Protein AF-A0A1C4BQL1-F1 (afdb_monomer)

Sequence (159 aa):
MATVWMSFTPASQAAIGTEISTAEGQSSFIGLFDTVAITSTGSVASPTSNALSFQSVNMGTFTNNGTFMSSGSNSNDSCMYIDNSSSVDLFSNNGYVADVQGETRFTSFGAMPVSDTADIGAGVALVQNDDLSLSARYDLSTAPHFDAQAISLRLRKTF

Nearest PDB structures (foldseek):
  5bsz-assembly1_A  TM=5.471E-01  e=1.579E-01  Streptoalloteichus sp. ATCC 53650
  7bn9-assembly1_A  TM=5.482E-01  e=3.364E+00  Bacillus subtilis subsp. subtilis str. 168
  8jyw-assembly1_A  TM=5.303E-01  e=4.697E+00  Trichoplax adhaerens

pLDDT: mean 81.83, std 13.53, range [43.84, 95.06]

Structure (mmCIF, N/CA/C/O backbone):
data_AF-A0A1C4BQL1-F1
#
_entry.id   AF-A0A1C4BQL1-F1
#
loop_
_atom_site.group_PDB
_atom_site.id
_atom_site.type_symbol
_atom_site.label_atom_id
_atom_site.label_alt_id
_atom_site.label_comp_id
_atom_site.label_asym_id
_atom_site.label_entity_id
_atom_site.label_seq_id
_atom_site.pdbx_PDB_ins_code
_atom_site.Cartn_x
_atom_site.Cartn_y
_atom_site.Cartn_z
_atom_site.occupancy
_atom_site.B_iso_or_equiv
_atom_site.auth_seq_id
_atom_site.auth_comp_id
_atom_site.auth_asym_id
_atom_site.auth_atom_id
_atom_site.pdbx_PDB_model_num
ATOM 1 N N . MET A 1 1 ? 17.397 4.611 -22.711 1.00 46.41 1 MET A N 1
ATOM 2 C CA . MET A 1 1 ? 18.048 4.463 -21.390 1.00 46.41 1 MET A CA 1
ATOM 3 C C . MET A 1 1 ? 18.086 2.978 -21.076 1.00 46.41 1 MET A C 1
ATOM 5 O O . MET A 1 1 ? 17.112 2.312 -21.393 1.00 46.41 1 MET A O 1
ATOM 9 N N . ALA A 1 2 ? 19.201 2.440 -20.578 1.00 48.62 2 ALA A N 1
ATOM 10 C CA . ALA A 1 2 ? 19.265 1.027 -20.209 1.00 48.62 2 ALA A CA 1
ATOM 11 C C . ALA A 1 2 ? 18.402 0.804 -18.960 1.00 48.62 2 ALA A C 1
ATOM 13 O O . ALA A 1 2 ? 18.626 1.459 -17.944 1.00 48.62 2 ALA A O 1
ATOM 14 N N . THR A 1 3 ? 17.397 -0.062 -19.052 1.00 55.69 3 THR A N 1
ATOM 15 C CA . THR A 1 3 ? 16.527 -0.389 -17.921 1.00 55.69 3 THR A CA 1
ATOM 16 C C . THR A 1 3 ? 17.309 -1.255 -16.940 1.00 55.69 3 THR A C 1
ATOM 18 O O . THR A 1 3 ? 17.640 -2.400 -17.248 1.00 55.69 3 THR A O 1
ATOM 21 N N . VAL A 1 4 ? 17.655 -0.702 -15.777 1.00 69.31 4 VAL A N 1
ATOM 22 C CA . VAL A 1 4 ? 18.238 -1.476 -14.675 1.00 69.31 4 VAL A CA 1
ATOM 23 C C . VAL A 1 4 ? 17.092 -2.184 -13.961 1.00 69.31 4 VAL A C 1
ATOM 25 O O . VAL A 1 4 ? 16.131 -1.543 -13.538 1.00 69.31 4 VAL A O 1
ATOM 28 N N . TRP A 1 5 ? 17.178 -3.510 -13.882 1.00 70.94 5 TRP A N 1
ATOM 29 C CA . TRP A 1 5 ? 16.242 -4.338 -13.131 1.00 70.94 5 TRP A CA 1
ATOM 30 C C . TRP A 1 5 ? 16.785 -4.565 -11.728 1.00 70.94 5 TRP A C 1
ATOM 32 O O . TRP A 1 5 ? 17.898 -5.068 -11.567 1.00 70.94 5 TRP A O 1
ATOM 42 N N . MET A 1 6 ? 15.985 -4.232 -10.725 1.00 81.62 6 MET A N 1
ATOM 43 C CA . MET A 1 6 ? 16.273 -4.528 -9.331 1.00 81.62 6 MET A CA 1
ATOM 44 C C . MET A 1 6 ? 15.355 -5.634 -8.830 1.00 81.62 6 MET A C 1
ATOM 46 O O . MET A 1 6 ? 14.137 -5.577 -8.993 1.00 81.62 6 MET A O 1
ATOM 50 N N . SER A 1 7 ? 15.949 -6.643 -8.20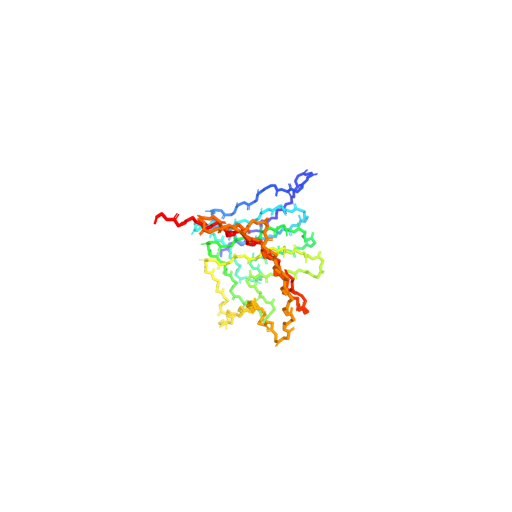1 1.00 84.38 7 SER A N 1
ATOM 51 C CA . SER A 1 7 ? 15.215 -7.702 -7.515 1.00 84.38 7 SER A CA 1
ATOM 52 C C . SER A 1 7 ? 15.509 -7.617 -6.028 1.00 84.38 7 SER A C 1
ATOM 54 O O . SER A 1 7 ? 16.668 -7.679 -5.618 1.00 84.38 7 SER A O 1
ATOM 56 N N . PHE A 1 8 ? 14.457 -7.516 -5.226 1.00 84.56 8 PHE A N 1
ATOM 57 C CA . PHE A 1 8 ? 14.530 -7.517 -3.775 1.00 84.56 8 PHE A CA 1
ATOM 58 C C . PHE A 1 8 ? 14.091 -8.888 -3.260 1.00 84.56 8 PHE A C 1
ATOM 60 O O . PHE A 1 8 ? 12.959 -9.319 -3.486 1.00 84.56 8 PHE A O 1
ATOM 67 N N . THR A 1 9 ? 15.000 -9.571 -2.564 1.00 82.31 9 THR A N 1
ATOM 68 C CA . THR A 1 9 ? 14.743 -10.844 -1.879 1.00 82.31 9 THR A CA 1
ATOM 69 C C . THR A 1 9 ? 15.173 -10.729 -0.417 1.00 82.31 9 THR A C 1
ATOM 71 O O . THR A 1 9 ? 16.299 -10.287 -0.162 1.00 82.31 9 THR A O 1
ATOM 74 N N . PRO A 1 10 ? 14.339 -11.133 0.553 1.00 74.38 10 PRO A N 1
ATOM 75 C CA . PRO A 1 10 ? 14.699 -11.091 1.963 1.00 74.38 10 PRO A CA 1
ATOM 76 C C . PRO A 1 10 ? 15.827 -12.084 2.276 1.00 74.38 10 PRO A C 1
ATOM 78 O O . PRO A 1 10 ? 15.837 -13.213 1.790 1.00 74.38 10 PRO A O 1
ATOM 81 N N . ALA A 1 11 ? 16.783 -11.673 3.111 1.00 62.00 11 ALA A N 1
ATOM 82 C CA . ALA A 1 11 ? 18.015 -12.432 3.339 1.00 62.00 11 ALA A CA 1
ATOM 83 C C . ALA A 1 11 ? 17.859 -13.675 4.244 1.00 62.00 11 ALA A C 1
ATOM 85 O O . ALA A 1 11 ? 18.772 -14.494 4.273 1.00 62.00 11 ALA A O 1
ATOM 86 N N . SER A 1 12 ? 16.759 -13.823 5.000 1.00 53.50 12 SER A N 1
ATOM 87 C CA . SER A 1 12 ? 16.439 -15.048 5.785 1.00 53.50 12 SER A CA 1
ATOM 88 C C . SER A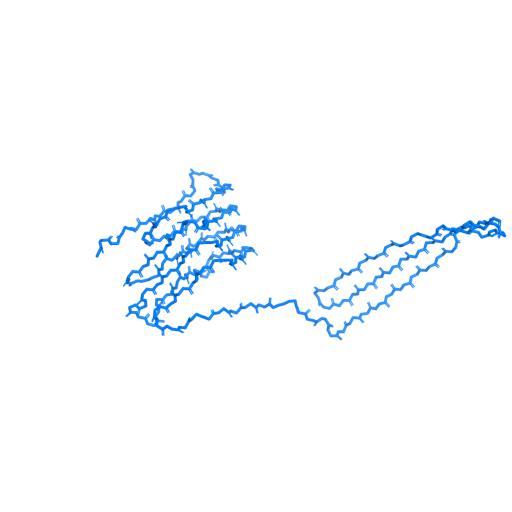 1 12 ? 15.149 -14.980 6.629 1.00 53.50 12 SER A C 1
ATOM 90 O O . SER A 1 12 ? 14.773 -15.978 7.240 1.00 53.50 12 SER A O 1
ATOM 92 N N . GLN A 1 13 ? 14.455 -13.839 6.685 1.00 56.09 13 GLN A N 1
ATOM 93 C CA . GLN A 1 13 ? 13.219 -13.628 7.455 1.00 56.09 13 GLN A CA 1
ATOM 94 C C . GLN A 1 13 ? 12.445 -12.441 6.854 1.00 56.09 13 GLN A C 1
ATOM 96 O O . GLN A 1 13 ? 13.002 -11.774 5.980 1.00 56.09 13 GLN A O 1
ATOM 101 N N . ALA A 1 14 ? 11.201 -12.177 7.286 1.00 57.47 14 ALA A N 1
ATOM 102 C CA . ALA A 1 14 ? 10.446 -11.003 6.834 1.00 57.47 14 ALA A CA 1
ATOM 103 C C . ALA A 1 14 ? 11.332 -9.751 6.920 1.00 57.47 14 ALA A C 1
ATOM 105 O O . ALA A 1 14 ? 11.872 -9.435 7.983 1.00 57.47 14 ALA A O 1
ATOM 106 N N . ALA A 1 15 ? 11.569 -9.084 5.789 1.00 68.12 15 ALA A N 1
ATOM 107 C CA . ALA A 1 15 ? 12.350 -7.858 5.809 1.00 68.12 15 ALA A CA 1
ATOM 108 C C . ALA A 1 15 ? 11.517 -6.782 6.519 1.00 68.12 15 ALA A C 1
ATOM 110 O O . ALA A 1 15 ? 10.453 -6.406 6.027 1.00 68.12 15 ALA A O 1
ATOM 111 N N . ILE A 1 16 ? 12.011 -6.298 7.665 1.00 67.19 16 ILE A N 1
ATOM 112 C CA . ILE A 1 16 ? 11.313 -5.326 8.534 1.00 67.19 16 ILE A CA 1
ATOM 113 C C . ILE A 1 16 ? 11.110 -3.965 7.827 1.00 67.19 16 ILE A C 1
ATOM 115 O O . ILE A 1 16 ? 10.323 -3.131 8.261 1.00 67.19 16 ILE A O 1
ATOM 119 N N . GLY A 1 17 ? 11.764 -3.746 6.686 1.00 74.25 17 GLY A N 1
ATOM 120 C CA . GLY A 1 17 ? 11.514 -2.595 5.830 1.00 74.25 17 GLY A CA 1
ATOM 121 C C . GLY A 1 17 ? 12.371 -2.636 4.573 1.00 74.25 17 GLY A C 1
ATOM 122 O O . GLY A 1 17 ? 13.571 -2.894 4.650 1.00 74.25 17 GLY A O 1
ATOM 123 N N . THR A 1 18 ? 11.763 -2.388 3.415 1.00 87.94 18 THR A N 1
ATOM 124 C CA . THR A 1 18 ? 12.476 -2.091 2.164 1.00 87.94 18 THR A CA 1
ATOM 125 C C . THR A 1 18 ? 12.061 -0.717 1.676 1.00 87.94 18 THR A C 1
ATOM 127 O O . THR A 1 18 ? 10.875 -0.471 1.468 1.00 87.94 18 THR A O 1
ATOM 130 N N . GLU A 1 19 ? 13.028 0.172 1.481 1.00 89.88 19 GLU A N 1
ATOM 131 C CA . GLU A 1 19 ? 12.766 1.536 1.033 1.00 89.88 19 GLU A CA 1
ATOM 132 C C . GLU A 1 19 ? 13.391 1.791 -0.334 1.00 89.88 19 GLU A C 1
ATOM 134 O O . GLU A 1 19 ? 14.581 1.556 -0.541 1.00 89.88 19 GLU A O 1
ATOM 139 N N . ILE A 1 20 ? 12.589 2.327 -1.251 1.00 91.44 20 ILE A N 1
ATOM 140 C CA . ILE A 1 20 ? 13.061 2.939 -2.489 1.00 91.44 20 ILE A CA 1
ATOM 141 C C . ILE A 1 20 ? 13.003 4.450 -2.284 1.00 91.44 20 ILE A C 1
ATOM 143 O O . ILE A 1 20 ? 11.923 5.040 -2.237 1.00 91.44 20 ILE A O 1
ATOM 147 N N . SER A 1 21 ? 14.169 5.075 -2.129 1.00 92.50 21 SER A N 1
ATOM 148 C CA . SER A 1 21 ? 14.303 6.524 -1.908 1.00 92.50 21 SER A CA 1
ATOM 149 C C . SER A 1 21 ? 14.979 7.271 -3.059 1.00 92.50 21 SER A C 1
ATOM 151 O O . SER A 1 21 ? 15.074 8.501 -3.033 1.00 92.50 21 SER A O 1
ATOM 153 N N . THR A 1 22 ? 15.393 6.526 -4.082 1.00 88.75 22 THR A N 1
ATOM 154 C CA . THR A 1 22 ? 16.042 6.974 -5.315 1.00 88.75 22 THR A CA 1
ATOM 155 C C . THR A 1 22 ? 15.209 6.600 -6.537 1.00 88.75 22 THR A C 1
ATOM 157 O O . THR A 1 22 ? 14.184 5.928 -6.429 1.00 88.75 22 THR A O 1
ATOM 160 N N . ALA A 1 23 ? 15.629 7.078 -7.708 1.00 88.31 23 ALA A N 1
ATOM 161 C CA . ALA A 1 23 ? 15.035 6.660 -8.966 1.00 88.31 23 ALA A CA 1
ATOM 162 C C . ALA A 1 23 ? 15.560 5.277 -9.354 1.00 88.31 23 ALA A C 1
ATOM 164 O O . ALA A 1 23 ? 16.747 5.123 -9.636 1.00 88.31 23 ALA A O 1
ATOM 165 N N . GLU A 1 24 ? 14.656 4.313 -9.417 1.00 87.00 24 GLU A N 1
ATOM 166 C CA . GLU A 1 24 ? 14.906 2.962 -9.885 1.00 87.00 24 GLU A CA 1
ATOM 167 C C . GLU A 1 24 ? 14.229 2.721 -11.231 1.00 87.00 24 GLU A C 1
ATOM 169 O O . GLU A 1 24 ? 13.237 3.359 -11.601 1.00 87.00 24 GLU A O 1
ATOM 174 N N . GLY A 1 25 ? 14.793 1.776 -11.981 1.00 85.81 25 GLY A N 1
ATOM 175 C CA . GLY A 1 25 ? 14.153 1.234 -13.171 1.00 85.81 25 GLY A CA 1
ATOM 176 C C . GLY A 1 25 ? 12.996 0.317 -12.783 1.00 85.81 25 GLY A C 1
ATOM 177 O O . GLY A 1 25 ? 12.065 0.708 -12.087 1.00 85.81 25 GLY A O 1
ATOM 178 N N . GLN A 1 26 ? 13.058 -0.935 -13.214 1.00 88.19 26 GLN A N 1
ATOM 179 C CA . GLN A 1 26 ? 12.048 -1.928 -12.853 1.00 88.19 26 GLN A CA 1
ATOM 180 C C . GL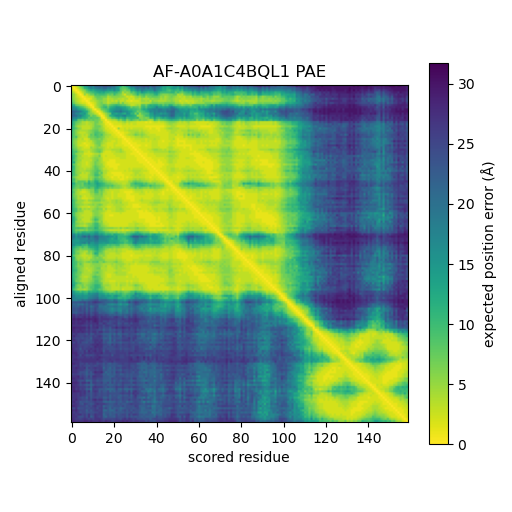N A 1 26 ? 12.391 -2.569 -11.519 1.00 88.19 26 GLN A C 1
ATOM 182 O O . GLN A 1 26 ? 13.552 -2.900 -11.283 1.00 88.19 26 GLN A O 1
ATOM 187 N N . SER A 1 27 ? 11.391 -2.777 -10.668 1.00 90.50 27 SER A N 1
ATOM 188 C CA . SER A 1 27 ? 11.575 -3.383 -9.349 1.00 90.50 27 SER A CA 1
ATOM 189 C C . SER A 1 27 ? 10.659 -4.589 -9.152 1.00 90.50 27 SER A C 1
ATOM 191 O O . SER A 1 27 ? 9.457 -4.535 -9.420 1.00 90.50 27 SER A O 1
ATOM 193 N N . SER A 1 28 ? 11.234 -5.692 -8.676 1.00 90.56 28 SER A N 1
ATOM 194 C CA . SER A 1 28 ? 10.519 -6.928 -8.349 1.00 90.56 28 SER A CA 1
ATOM 195 C C . SER A 1 28 ? 10.758 -7.314 -6.899 1.00 90.56 28 SER A C 1
ATOM 197 O O . SER A 1 28 ? 11.900 -7.351 -6.443 1.00 90.56 28 SER A O 1
ATOM 199 N N . PHE A 1 29 ? 9.685 -7.658 -6.199 1.00 90.94 29 PHE A N 1
ATOM 200 C CA . PHE A 1 29 ? 9.708 -8.157 -4.830 1.00 90.94 29 PHE A CA 1
ATOM 201 C C . PHE A 1 29 ? 9.281 -9.619 -4.827 1.00 90.94 29 PHE A C 1
ATOM 203 O O . PHE A 1 29 ? 8.322 -9.984 -5.511 1.00 90.94 29 PHE A O 1
ATOM 210 N N . ILE A 1 30 ? 10.008 -10.446 -4.074 1.00 90.62 30 ILE A N 1
ATOM 211 C CA . ILE A 1 30 ? 9.739 -11.880 -3.921 1.00 90.62 30 ILE A CA 1
ATOM 212 C C . ILE A 1 30 ? 9.960 -12.265 -2.457 1.00 90.62 30 ILE A C 1
ATOM 214 O O . ILE A 1 30 ? 10.997 -11.925 -1.885 1.00 90.62 30 ILE A O 1
ATOM 218 N N . GLY A 1 31 ? 9.020 -12.999 -1.858 1.00 89.62 31 GLY A N 1
ATOM 219 C CA . GLY A 1 31 ? 9.130 -13.497 -0.484 1.00 89.62 31 GLY A CA 1
ATOM 220 C C . GLY A 1 31 ? 8.384 -12.660 0.561 1.00 89.62 31 GLY A C 1
ATOM 221 O O . GLY A 1 31 ? 7.352 -12.060 0.282 1.00 89.62 31 GLY A O 1
ATOM 222 N N . LEU A 1 32 ? 8.871 -12.676 1.802 1.00 90.75 32 LEU A N 1
ATOM 223 C CA . LEU A 1 32 ? 8.183 -12.089 2.957 1.00 90.75 32 LEU A CA 1
ATOM 224 C C . LEU A 1 32 ? 8.721 -10.688 3.286 1.00 90.75 32 LEU A C 1
ATOM 226 O O . LEU A 1 32 ? 9.926 -10.524 3.498 1.00 90.75 32 LEU A O 1
ATOM 230 N N . PHE A 1 33 ? 7.831 -9.703 3.395 1.00 89.50 33 PHE A N 1
ATOM 231 C CA . PHE A 1 33 ? 8.163 -8.324 3.769 1.00 89.50 33 PHE A CA 1
ATOM 232 C C . PHE A 1 33 ? 7.183 -7.815 4.829 1.00 89.50 33 PHE A C 1
ATOM 234 O O . PHE A 1 33 ? 5.980 -7.967 4.671 1.00 89.50 33 PHE A O 1
ATOM 241 N N . ASP A 1 34 ? 7.653 -7.149 5.880 1.00 90.50 34 ASP A N 1
ATOM 242 C CA . ASP A 1 34 ? 6.724 -6.445 6.777 1.00 90.50 34 ASP A CA 1
ATOM 243 C C . ASP A 1 34 ? 6.257 -5.150 6.124 1.00 90.50 34 ASP A C 1
ATOM 245 O O . ASP A 1 34 ? 5.067 -4.840 6.100 1.00 90.50 34 ASP A O 1
ATOM 249 N N . THR A 1 35 ? 7.202 -4.376 5.586 1.00 89.31 35 THR A N 1
ATOM 250 C CA . THR A 1 35 ? 6.913 -3.093 4.946 1.00 89.31 35 THR A CA 1
ATOM 251 C C . THR A 1 35 ? 7.774 -2.881 3.709 1.00 89.31 35 THR A C 1
ATOM 253 O O . THR A 1 35 ? 8.984 -3.119 3.721 1.00 89.31 35 THR A O 1
ATOM 256 N N . VAL A 1 36 ? 7.157 -2.368 2.650 1.00 91.56 36 VAL A N 1
ATOM 257 C CA . VAL A 1 36 ? 7.842 -1.794 1.492 1.00 91.56 36 VAL A CA 1
ATOM 258 C C . VAL A 1 36 ? 7.331 -0.375 1.284 1.00 91.56 36 VAL A C 1
ATOM 260 O O . VAL A 1 36 ? 6.123 -0.139 1.237 1.00 91.56 36 VAL A O 1
ATOM 263 N N . ALA A 1 37 ? 8.249 0.577 1.156 1.00 92.56 37 ALA A N 1
ATOM 264 C CA . ALA A 1 37 ? 7.917 1.978 0.972 1.00 92.56 37 ALA A CA 1
ATOM 265 C C . ALA A 1 37 ? 8.677 2.589 -0.206 1.00 92.56 37 ALA A C 1
ATOM 267 O O . ALA A 1 37 ? 9.896 2.476 -0.308 1.00 92.56 37 ALA A O 1
ATOM 268 N N . ILE A 1 38 ? 7.960 3.304 -1.067 1.00 92.75 38 ILE A N 1
ATOM 269 C CA . ILE A 1 38 ? 8.558 4.268 -1.992 1.00 92.75 38 ILE A CA 1
ATOM 270 C C . ILE A 1 38 ? 8.438 5.633 -1.325 1.00 92.75 38 ILE A C 1
ATOM 272 O O . ILE A 1 38 ? 7.330 6.095 -1.042 1.00 92.75 38 ILE A O 1
ATOM 276 N N . THR A 1 39 ? 9.565 6.271 -1.025 1.00 94.50 39 THR A N 1
ATOM 277 C CA . THR A 1 39 ? 9.565 7.576 -0.352 1.00 94.50 39 THR A CA 1
ATOM 278 C C . THR A 1 39 ? 9.175 8.688 -1.325 1.00 94.50 39 THR A C 1
ATOM 280 O O . THR A 1 39 ? 9.132 8.480 -2.532 1.00 94.50 39 THR A O 1
ATOM 283 N N . SER A 1 40 ? 8.936 9.904 -0.829 1.00 94.12 40 SER A N 1
ATOM 284 C CA . SER A 1 40 ? 8.590 11.057 -1.677 1.00 94.12 40 SER A CA 1
ATOM 285 C C . SER A 1 40 ? 9.655 11.441 -2.710 1.00 94.12 40 SER A C 1
ATOM 287 O O . SER A 1 40 ? 9.339 12.129 -3.679 1.00 94.12 40 SER A O 1
ATOM 289 N N . THR A 1 41 ? 10.902 11.006 -2.522 1.00 93.12 41 THR A N 1
ATOM 290 C CA . THR A 1 41 ? 12.001 11.187 -3.482 1.00 93.12 41 THR A CA 1
ATOM 291 C C . THR A 1 41 ? 12.255 9.949 -4.337 1.00 93.12 41 THR A C 1
ATOM 293 O O . THR A 1 41 ? 12.970 10.039 -5.334 1.00 93.12 41 THR A O 1
ATOM 296 N N . GLY A 1 42 ? 11.688 8.804 -3.952 1.00 92.88 42 GLY A N 1
ATOM 297 C CA . GLY A 1 42 ? 11.802 7.553 -4.680 1.00 92.88 42 GLY A CA 1
ATOM 298 C C . GLY A 1 42 ? 10.941 7.544 -5.935 1.00 92.88 42 GLY A C 1
ATOM 299 O O . GLY A 1 42 ? 9.828 8.086 -5.965 1.00 92.88 42 GLY A O 1
ATOM 300 N N . SER A 1 43 ? 11.440 6.897 -6.982 1.00 90.31 43 SER A N 1
ATOM 301 C CA . SER A 1 43 ? 10.624 6.597 -8.150 1.00 90.31 43 SER A CA 1
ATOM 302 C C . SER A 1 43 ? 10.936 5.232 -8.734 1.00 90.31 43 SER A C 1
ATOM 304 O O . SER A 1 43 ? 12.051 4.744 -8.615 1.00 90.31 43 SER A O 1
ATOM 306 N N . VAL A 1 44 ? 9.939 4.603 -9.350 1.00 90.75 44 VAL A N 1
ATOM 307 C CA . VAL A 1 44 ? 10.101 3.323 -10.046 1.00 90.75 44 VAL A CA 1
ATOM 308 C C . VAL A 1 44 ? 9.458 3.447 -11.413 1.00 90.75 44 VAL A C 1
ATOM 310 O O . VAL A 1 44 ? 8.265 3.741 -11.520 1.00 90.75 44 VAL A O 1
ATOM 313 N N . ALA A 1 45 ? 10.244 3.262 -12.468 1.00 87.81 45 ALA A N 1
ATOM 314 C CA . ALA A 1 45 ? 9.765 3.474 -13.823 1.00 87.81 45 ALA A CA 1
ATOM 315 C C . ALA A 1 45 ? 10.201 2.372 -14.787 1.00 87.81 45 ALA A C 1
ATOM 317 O O . ALA A 1 45 ? 11.373 2.002 -14.860 1.00 87.81 45 ALA A O 1
ATOM 318 N N . SER A 1 46 ? 9.255 1.903 -15.601 1.00 83.50 46 SER A N 1
ATOM 319 C CA . SER A 1 46 ? 9.541 0.987 -16.703 1.00 83.50 46 SER A CA 1
ATOM 320 C C . SER A 1 46 ? 9.177 1.593 -18.053 1.00 83.50 46 SER A C 1
ATOM 322 O O . SER A 1 46 ? 8.030 2.007 -18.235 1.00 83.50 46 SER A O 1
ATOM 324 N N . PRO A 1 47 ? 10.102 1.590 -19.030 1.00 72.19 47 PRO A N 1
ATOM 325 C CA . PRO A 1 47 ? 9.809 2.007 -20.393 1.00 72.19 47 PRO A CA 1
ATOM 326 C C . PRO A 1 47 ? 9.197 0.892 -21.269 1.00 72.19 47 PRO A C 1
ATOM 328 O O . PRO A 1 47 ? 8.866 1.141 -22.425 1.00 72.19 47 PRO A O 1
ATOM 331 N N . THR A 1 48 ? 9.125 -0.358 -20.796 1.00 77.50 48 THR A N 1
ATOM 332 C CA . THR A 1 48 ? 8.773 -1.502 -21.668 1.00 77.50 48 THR A CA 1
ATOM 333 C C . THR A 1 48 ? 7.946 -2.603 -21.010 1.00 77.50 48 THR A C 1
ATOM 335 O O . THR A 1 48 ? 7.669 -3.598 -21.669 1.00 77.50 48 THR A O 1
ATOM 338 N N . SER A 1 49 ? 7.631 -2.500 -19.718 1.00 79.38 49 SER A N 1
ATOM 339 C CA . SER A 1 49 ? 6.840 -3.505 -18.997 1.00 79.38 49 SER A CA 1
ATOM 340 C C . SER A 1 49 ? 6.311 -2.927 -17.674 1.00 79.38 49 SER A C 1
ATOM 342 O O . SER A 1 49 ? 6.184 -1.711 -17.529 1.00 79.38 49 SER A O 1
ATOM 344 N N . ASN A 1 50 ? 6.030 -3.779 -16.689 1.00 83.88 50 ASN A N 1
ATOM 345 C CA . ASN A 1 50 ? 5.597 -3.365 -15.364 1.00 83.88 50 ASN A CA 1
ATOM 346 C C . ASN A 1 50 ? 6.721 -2.617 -14.638 1.00 83.88 50 ASN A C 1
ATOM 348 O O . ASN A 1 50 ? 7.878 -3.052 -14.668 1.00 83.88 50 ASN A O 1
ATOM 352 N N . ALA A 1 51 ? 6.394 -1.499 -13.987 1.00 87.81 51 ALA A N 1
ATOM 353 C CA . ALA A 1 51 ? 7.361 -0.761 -13.170 1.00 87.81 51 ALA A CA 1
ATOM 354 C C . ALA A 1 51 ? 7.648 -1.503 -11.862 1.00 87.81 51 ALA A C 1
ATOM 356 O O . ALA A 1 51 ? 8.807 -1.723 -11.511 1.00 87.81 51 ALA A O 1
ATOM 357 N N . LEU A 1 52 ? 6.587 -1.960 -11.198 1.00 89.62 52 LEU A N 1
ATOM 358 C CA . LEU A 1 52 ? 6.639 -2.740 -9.967 1.00 89.62 52 LEU A CA 1
ATOM 359 C C . LEU A 1 52 ? 6.002 -4.111 -10.170 1.00 89.62 52 LEU A C 1
ATOM 361 O O . LEU A 1 52 ? 4.938 -4.221 -10.780 1.00 89.62 52 LEU A O 1
ATOM 365 N N . SER A 1 53 ? 6.617 -5.153 -9.616 1.00 89.06 53 SER A N 1
ATOM 366 C CA . SER A 1 53 ? 6.028 -6.492 -9.583 1.00 89.06 53 SER A CA 1
ATOM 367 C C . SER A 1 53 ? 6.180 -7.162 -8.219 1.00 89.06 53 SER A C 1
ATOM 369 O O . SER A 1 53 ? 7.243 -7.113 -7.603 1.00 89.06 53 SER A O 1
ATOM 371 N N . PHE A 1 54 ? 5.105 -7.801 -7.766 1.00 89.62 54 PHE A N 1
ATOM 372 C CA . PHE A 1 54 ? 5.049 -8.626 -6.565 1.00 89.62 54 PHE A CA 1
ATOM 373 C C . PHE A 1 54 ? 4.765 -10.054 -7.005 1.00 89.62 54 PHE A C 1
ATOM 375 O O . PHE A 1 54 ? 3.708 -10.333 -7.580 1.00 89.62 54 PHE A O 1
ATOM 382 N N . GLN A 1 55 ? 5.754 -10.923 -6.813 1.00 90.38 55 GLN A N 1
ATOM 383 C CA . GLN A 1 55 ? 5.712 -12.303 -7.274 1.00 90.38 55 GLN A CA 1
ATOM 384 C C . GLN A 1 55 ? 5.957 -13.240 -6.097 1.00 90.38 55 GLN A C 1
ATOM 386 O O . GLN A 1 55 ? 7.036 -13.225 -5.505 1.00 90.38 55 GLN A O 1
ATOM 391 N N . SER A 1 56 ? 4.946 -14.027 -5.731 1.00 91.25 56 SER A N 1
ATOM 392 C CA . SER A 1 56 ? 4.947 -14.842 -4.508 1.00 91.25 56 SER A CA 1
ATOM 393 C C . SER A 1 56 ? 5.350 -14.048 -3.257 1.00 91.25 56 SER A C 1
ATOM 395 O O . SER A 1 56 ? 6.229 -14.454 -2.489 1.00 91.25 56 SER A O 1
ATOM 397 N N . VAL A 1 57 ? 4.739 -12.876 -3.078 1.00 89.81 57 VAL A N 1
ATOM 398 C CA . VAL A 1 57 ? 5.004 -11.974 -1.952 1.00 89.81 57 VAL A CA 1
ATOM 399 C C . VAL A 1 57 ? 3.941 -12.121 -0.877 1.00 89.81 57 VAL A C 1
ATOM 401 O O . VAL A 1 57 ? 2.764 -12.056 -1.183 1.00 89.81 57 VAL A O 1
ATOM 404 N N . ASN A 1 58 ? 4.329 -12.213 0.390 1.00 91.12 58 ASN A N 1
ATOM 405 C CA . ASN A 1 58 ? 3.409 -11.923 1.492 1.00 91.12 58 ASN A CA 1
ATOM 406 C C . ASN A 1 58 ? 3.928 -10.684 2.221 1.00 91.12 58 ASN A C 1
ATOM 408 O O . ASN A 1 58 ? 5.032 -10.706 2.777 1.00 91.12 58 ASN A O 1
ATOM 412 N N . MET A 1 59 ? 3.163 -9.599 2.127 1.00 89.06 59 MET A N 1
ATOM 413 C CA . MET A 1 59 ? 3.539 -8.288 2.623 1.00 89.06 59 MET A CA 1
ATOM 414 C C . MET A 1 59 ? 2.522 -7.737 3.611 1.00 89.06 59 MET A C 1
ATOM 416 O O . MET A 1 59 ? 1.333 -7.694 3.309 1.00 89.06 59 MET A O 1
ATOM 420 N N . GLY A 1 60 ? 3.005 -7.202 4.731 1.00 89.81 60 GLY A N 1
ATOM 421 C CA . GLY A 1 60 ? 2.165 -6.418 5.632 1.00 89.81 60 GLY A CA 1
ATOM 422 C C . GLY A 1 60 ? 1.709 -5.117 4.966 1.00 89.81 60 GLY A C 1
ATOM 423 O O . GLY A 1 60 ? 0.553 -4.961 4.588 1.00 89.81 60 GLY A O 1
ATOM 424 N N . THR A 1 61 ? 2.618 -4.158 4.793 1.00 90.81 61 THR A N 1
ATOM 425 C CA . THR A 1 61 ? 2.274 -2.826 4.268 1.00 90.81 61 THR A CA 1
ATOM 426 C C . THR A 1 61 ? 3.086 -2.448 3.035 1.00 90.81 61 THR A C 1
ATOM 428 O O . THR A 1 61 ? 4.315 -2.431 3.071 1.00 90.81 61 TH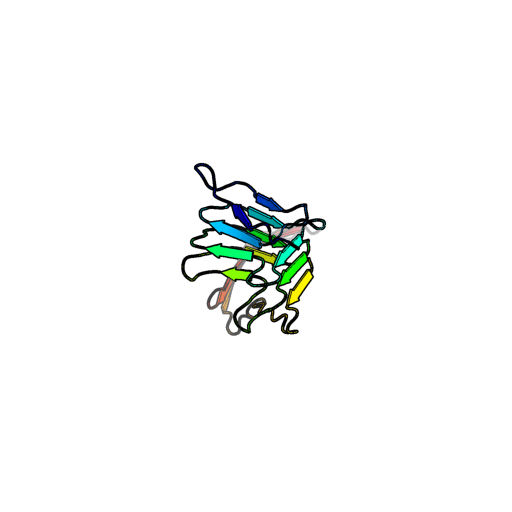R A O 1
ATOM 431 N N . PHE A 1 62 ? 2.400 -2.030 1.973 1.00 91.69 62 PHE A N 1
ATOM 432 C CA . PHE A 1 62 ? 2.993 -1.294 0.862 1.00 91.69 62 PHE A CA 1
ATOM 433 C C . PHE A 1 62 ? 2.556 0.171 0.910 1.00 91.69 62 PHE A C 1
ATOM 435 O O . PHE A 1 62 ? 1.361 0.469 0.866 1.00 91.69 62 PHE A O 1
ATOM 442 N N . THR A 1 63 ? 3.512 1.098 0.965 1.00 92.62 63 THR A N 1
ATOM 443 C CA . THR A 1 63 ? 3.237 2.541 0.908 1.00 92.62 63 THR A CA 1
ATOM 444 C C . THR A 1 63 ? 3.942 3.185 -0.274 1.00 92.62 63 THR A C 1
ATOM 446 O O . THR A 1 63 ? 5.157 3.071 -0.415 1.00 92.62 63 THR A O 1
ATOM 449 N N . ASN A 1 64 ? 3.211 3.949 -1.080 1.00 92.00 64 ASN A N 1
ATOM 450 C CA . ASN A 1 64 ? 3.818 4.874 -2.025 1.00 92.00 64 ASN A CA 1
ATOM 451 C C . ASN A 1 64 ? 3.608 6.328 -1.606 1.00 92.00 64 ASN A C 1
ATOM 453 O O . ASN A 1 64 ? 2.484 6.818 -1.617 1.00 92.00 64 ASN A O 1
ATOM 457 N N . ASN A 1 65 ? 4.710 7.035 -1.378 1.00 93.69 65 ASN A N 1
ATOM 458 C CA . ASN A 1 65 ? 4.762 8.491 -1.265 1.00 93.69 65 ASN A CA 1
ATOM 459 C C . ASN A 1 65 ? 5.456 9.146 -2.475 1.00 93.69 65 ASN A C 1
ATOM 461 O O . ASN A 1 65 ? 5.428 10.369 -2.592 1.00 93.69 65 ASN A O 1
ATOM 465 N N . GLY A 1 66 ? 6.092 8.351 -3.342 1.00 91.38 66 GLY A N 1
ATOM 466 C CA . GLY A 1 66 ? 6.887 8.794 -4.487 1.00 91.38 66 GLY A CA 1
ATOM 467 C C . GLY A 1 66 ? 6.164 8.650 -5.818 1.00 91.38 66 GLY A C 1
ATOM 468 O O . GLY A 1 66 ? 4.956 8.865 -5.911 1.00 91.38 66 GLY A O 1
ATOM 469 N N . THR A 1 67 ? 6.908 8.310 -6.871 1.00 89.00 67 THR A N 1
ATOM 470 C CA . THR A 1 67 ? 6.371 8.199 -8.238 1.00 89.00 67 THR A CA 1
ATOM 471 C C . THR A 1 67 ? 6.532 6.795 -8.802 1.00 89.00 67 THR A C 1
ATOM 473 O O . THR A 1 67 ? 7.635 6.262 -8.810 1.00 89.00 67 THR A O 1
ATOM 476 N N . PHE A 1 68 ? 5.478 6.221 -9.372 1.00 87.06 68 PHE A N 1
ATOM 477 C CA . PHE A 1 68 ? 5.587 4.989 -10.148 1.00 87.06 68 PHE A CA 1
ATOM 478 C C . PHE A 1 68 ? 4.939 5.128 -11.524 1.00 87.06 68 PHE A C 1
ATOM 480 O O . PHE A 1 68 ? 3.835 5.655 -11.659 1.00 87.06 68 PHE A O 1
ATOM 487 N N . MET A 1 69 ? 5.671 4.724 -12.564 1.00 85.19 69 MET A N 1
ATOM 488 C CA . MET A 1 69 ? 5.280 4.963 -13.956 1.00 85.19 69 MET A CA 1
ATOM 489 C C . MET A 1 69 ? 5.595 3.772 -14.857 1.00 85.19 69 MET A C 1
ATOM 491 O O . MET A 1 69 ? 6.748 3.355 -14.961 1.00 85.19 69 MET A O 1
ATOM 495 N N . SER A 1 70 ? 4.600 3.268 -15.580 1.00 82.50 70 SER A N 1
ATOM 496 C CA . SER A 1 70 ? 4.825 2.392 -16.735 1.00 82.50 70 SER A CA 1
ATOM 497 C C . SER A 1 70 ? 4.584 3.181 -18.011 1.00 82.50 70 SER A C 1
ATOM 499 O O . SER A 1 70 ? 3.568 3.862 -18.140 1.00 82.50 70 SER A O 1
ATOM 501 N N . SER A 1 71 ? 5.477 3.073 -18.994 1.00 67.88 71 SER A N 1
ATOM 502 C CA . SER A 1 71 ? 5.243 3.712 -20.291 1.00 67.88 71 SER A CA 1
ATOM 503 C C . SER A 1 71 ? 4.332 2.902 -21.224 1.00 67.88 71 SER A C 1
ATOM 505 O O . SER A 1 71 ? 4.240 3.238 -22.403 1.00 67.88 71 SER A O 1
ATOM 507 N N . GLY A 1 72 ? 3.693 1.843 -20.711 1.00 61.38 72 GLY A N 1
ATOM 508 C CA . GLY A 1 72 ? 2.626 1.102 -21.378 1.00 61.38 72 GLY A CA 1
ATOM 509 C C . GLY A 1 72 ? 2.967 0.697 -22.810 1.00 61.38 72 GLY A C 1
ATOM 510 O O . GLY A 1 72 ? 2.293 1.130 -23.741 1.00 61.38 72 GLY A O 1
ATOM 511 N N . SER A 1 73 ? 4.032 -0.082 -23.025 1.00 65.00 73 SER A N 1
ATOM 512 C CA . SER A 1 73 ? 4.359 -0.557 -24.381 1.00 65.00 73 SER A CA 1
ATOM 513 C C . SER A 1 73 ? 3.297 -1.529 -24.915 1.00 65.00 73 SER A C 1
ATOM 515 O O . SER A 1 73 ? 3.185 -1.722 -26.126 1.00 65.00 73 SER A O 1
ATOM 517 N N . ASN A 1 74 ? 2.497 -2.117 -24.022 1.00 66.25 74 ASN A N 1
ATOM 518 C CA . ASN A 1 74 ? 1.360 -2.981 -24.316 1.00 66.25 74 ASN A CA 1
ATOM 519 C C . ASN A 1 74 ? 0.213 -2.736 -23.313 1.00 66.25 74 ASN A C 1
ATOM 521 O O . ASN A 1 74 ? 0.453 -2.315 -22.188 1.00 66.25 74 ASN A O 1
ATOM 525 N N . SER A 1 75 ? -1.019 -3.093 -23.684 1.00 66.06 75 SER A N 1
ATOM 526 C CA . SER A 1 75 ? -2.222 -3.116 -22.831 1.00 66.06 75 SER A CA 1
ATOM 527 C C . SER A 1 75 ? -2.077 -3.969 -21.563 1.00 66.06 75 SER A C 1
ATOM 529 O O . SER A 1 75 ? -2.898 -3.871 -20.659 1.00 66.06 75 SER A O 1
ATOM 531 N N . ASN A 1 76 ? -1.067 -4.842 -21.525 1.00 69.44 76 ASN A N 1
ATOM 532 C CA . ASN A 1 76 ? -0.765 -5.714 -20.391 1.00 69.44 76 ASN A CA 1
ATOM 533 C C . ASN A 1 76 ? 0.280 -5.118 -19.435 1.00 69.44 76 ASN A C 1
ATOM 535 O O . ASN A 1 76 ? 0.543 -5.710 -18.389 1.00 69.44 76 ASN A O 1
ATOM 539 N N . ASP A 1 77 ? 0.897 -3.991 -19.792 1.00 75.81 77 ASP A N 1
ATOM 540 C CA . ASP A 1 77 ? 1.873 -3.325 -18.941 1.00 75.81 77 ASP A CA 1
ATOM 541 C C . ASP A 1 77 ? 1.133 -2.454 -17.930 1.00 75.81 77 ASP A C 1
ATOM 543 O O . ASP A 1 77 ? 0.365 -1.567 -18.286 1.00 75.81 77 ASP A O 1
ATOM 547 N N . SER A 1 78 ? 1.375 -2.710 -16.654 1.00 79.31 78 SER A N 1
ATOM 548 C CA . SER A 1 78 ? 0.774 -1.994 -15.536 1.00 79.31 78 SER A CA 1
ATOM 549 C C . SER A 1 78 ? 1.854 -1.309 -14.712 1.00 79.31 78 SER A C 1
ATOM 551 O O . SER A 1 78 ? 2.958 -1.822 -14.538 1.00 79.31 78 SER A O 1
ATOM 553 N N . CYS A 1 79 ? 1.534 -0.171 -14.100 1.00 83.31 79 CYS A N 1
ATOM 554 C CA . CYS A 1 79 ? 2.450 0.465 -13.148 1.00 83.31 79 CYS A CA 1
ATOM 555 C C . CYS A 1 79 ? 2.810 -0.475 -11.982 1.00 83.31 79 CYS A C 1
ATOM 557 O O . CYS A 1 79 ? 3.909 -0.397 -11.435 1.00 83.31 79 CYS A O 1
ATOM 559 N N . MET A 1 80 ? 1.902 -1.391 -11.639 1.00 87.19 80 MET A N 1
ATOM 560 C CA . MET A 1 80 ? 2.074 -2.407 -10.611 1.00 87.19 80 MET A CA 1
ATOM 561 C C . MET A 1 80 ? 1.412 -3.712 -11.050 1.00 87.19 80 MET A C 1
ATOM 563 O O . MET A 1 80 ? 0.268 -3.709 -11.495 1.00 87.19 80 MET A O 1
ATOM 567 N N . TYR A 1 81 ? 2.125 -4.821 -10.891 1.00 86.94 81 TYR A N 1
ATOM 568 C CA . TYR A 1 81 ? 1.625 -6.169 -11.136 1.00 86.94 81 TYR A CA 1
ATOM 569 C C . TYR A 1 81 ? 1.745 -7.008 -9.865 1.00 86.94 81 TYR A C 1
ATOM 571 O O . TYR A 1 81 ? 2.813 -7.069 -9.260 1.00 86.94 81 TYR A O 1
ATOM 579 N N . ILE A 1 82 ? 0.655 -7.654 -9.463 1.00 88.19 82 ILE A N 1
ATOM 580 C CA . ILE A 1 82 ? 0.601 -8.552 -8.306 1.00 88.19 82 ILE A CA 1
ATOM 581 C C . ILE A 1 82 ? 0.131 -9.902 -8.829 1.00 88.19 82 ILE A C 1
ATOM 583 O O . ILE A 1 82 ? -0.933 -9.977 -9.445 1.00 88.19 82 ILE A O 1
ATOM 587 N N . ASP A 1 83 ? 0.920 -10.954 -8.629 1.00 89.06 83 ASP A N 1
ATOM 588 C CA . ASP A 1 83 ? 0.494 -12.290 -9.032 1.00 89.06 83 ASP A CA 1
ATOM 589 C C . ASP A 1 83 ? -0.538 -12.894 -8.064 1.00 89.06 83 ASP A C 1
ATOM 591 O O . ASP A 1 83 ? -0.694 -12.465 -6.922 1.00 89.06 83 ASP A O 1
ATOM 595 N N . ASN A 1 84 ? -1.228 -13.947 -8.508 1.00 90.12 84 ASN A N 1
ATOM 596 C CA . ASN A 1 84 ? -2.259 -14.623 -7.708 1.00 90.12 84 ASN A CA 1
ATOM 597 C C . ASN A 1 84 ? -1.715 -15.321 -6.447 1.00 90.12 84 ASN A C 1
ATOM 599 O O . ASN A 1 84 ? -2.501 -15.828 -5.649 1.00 90.12 84 ASN A O 1
ATOM 603 N N . SER A 1 85 ? -0.392 -15.415 -6.297 1.00 90.31 85 SER A N 1
ATOM 604 C CA . SER A 1 85 ? 0.260 -16.000 -5.123 1.00 90.31 85 SER A CA 1
ATOM 605 C C . SER A 1 85 ? 0.702 -14.954 -4.104 1.00 90.31 85 SER A C 1
ATOM 607 O O . SER A 1 85 ? 1.270 -15.321 -3.076 1.00 90.31 85 SER A O 1
ATOM 609 N N . SER A 1 86 ? 0.454 -13.674 -4.386 1.00 90.25 86 SER A N 1
ATOM 610 C CA . SER A 1 86 ? 0.897 -12.565 -3.559 1.00 90.25 86 SER A CA 1
ATOM 611 C C . SER A 1 86 ? -0.242 -11.965 -2.732 1.00 90.25 86 SER A C 1
ATOM 613 O O . SER A 1 86 ? -1.371 -11.838 -3.203 1.00 90.25 86 SER A O 1
ATOM 615 N N . SER A 1 87 ? 0.067 -11.547 -1.507 1.00 89.81 87 SER A N 1
ATOM 616 C CA . SER A 1 87 ? -0.810 -10.803 -0.603 1.00 89.81 87 SER A CA 1
ATOM 617 C C . SER A 1 87 ? -0.125 -9.526 -0.118 1.00 89.81 87 SER A C 1
ATOM 619 O O . SER A 1 87 ? 1.069 -9.521 0.187 1.00 89.81 87 SER A O 1
ATOM 621 N N . VAL A 1 88 ? -0.896 -8.441 -0.045 1.00 88.75 88 VAL A N 1
ATOM 622 C CA . VAL A 1 88 ? -0.517 -7.186 0.616 1.00 88.75 88 VAL A CA 1
ATOM 623 C C . VAL A 1 88 ? -1.659 -6.828 1.559 1.00 88.75 88 VAL A C 1
ATOM 625 O O . VAL A 1 88 ? -2.764 -6.569 1.082 1.00 88.75 88 VAL A O 1
ATOM 628 N N . ASP A 1 89 ? -1.416 -6.831 2.868 1.00 90.00 89 ASP A N 1
ATOM 629 C CA . ASP A 1 89 ? -2.481 -6.598 3.853 1.00 90.00 89 ASP A CA 1
ATOM 630 C C . ASP A 1 89 ? -2.978 -5.144 3.807 1.00 90.00 89 ASP A C 1
ATOM 632 O O . ASP A 1 89 ? -4.181 -4.888 3.884 1.00 90.00 89 ASP A O 1
ATOM 636 N N . LEU A 1 90 ? -2.063 -4.183 3.636 1.00 88.44 90 LEU A N 1
ATOM 637 C CA . LEU A 1 90 ? -2.375 -2.760 3.518 1.00 88.44 90 LEU A CA 1
ATOM 638 C C . LEU A 1 90 ? -1.631 -2.105 2.351 1.00 88.44 90 LEU A C 1
ATOM 640 O O . LEU A 1 90 ? -0.403 -2.059 2.322 1.00 88.44 90 LEU A O 1
ATOM 644 N N . PHE A 1 91 ? -2.389 -1.507 1.433 1.00 89.50 91 PHE A N 1
ATOM 645 C CA . PHE A 1 91 ? -1.870 -0.660 0.362 1.00 89.50 91 PHE A CA 1
ATOM 646 C C . PHE A 1 91 ? -2.251 0.806 0.610 1.00 89.50 91 PHE A C 1
ATOM 648 O O . PHE A 1 91 ? -3.436 1.144 0.631 1.00 89.50 91 PHE A O 1
ATOM 655 N N . SER A 1 92 ? -1.256 1.683 0.762 1.00 90.69 92 SER A N 1
ATOM 656 C CA . SER A 1 92 ? -1.446 3.133 0.885 1.00 90.69 92 SER A CA 1
ATOM 657 C C . SER A 1 92 ? -0.745 3.862 -0.251 1.00 90.69 92 SER A C 1
ATOM 659 O O . SER A 1 92 ? 0.443 3.657 -0.493 1.00 90.69 92 SER A O 1
ATOM 661 N N . ASN A 1 93 ? -1.459 4.752 -0.937 1.00 90.06 93 ASN A N 1
ATOM 662 C CA . ASN A 1 93 ? -0.886 5.569 -1.997 1.00 90.06 93 ASN A CA 1
ATOM 663 C C . ASN A 1 93 ? -1.169 7.053 -1.764 1.00 90.06 93 ASN A C 1
ATOM 665 O O . ASN A 1 93 ? -2.310 7.505 -1.830 1.00 90.06 93 ASN A O 1
ATOM 669 N N . ASN A 1 94 ? -0.097 7.797 -1.532 1.00 88.69 94 ASN A N 1
ATOM 670 C CA . ASN A 1 94 ? -0.061 9.230 -1.272 1.00 88.69 94 ASN A CA 1
ATOM 671 C C . ASN A 1 94 ? 0.804 9.974 -2.306 1.00 88.69 94 ASN A C 1
ATOM 673 O O . ASN A 1 94 ? 0.950 11.192 -2.218 1.00 88.69 94 ASN A O 1
ATOM 677 N N . GLY A 1 95 ? 1.403 9.248 -3.251 1.00 85.88 95 GLY A N 1
ATOM 678 C CA . GLY A 1 95 ? 2.234 9.790 -4.320 1.00 85.88 95 GLY A CA 1
ATOM 679 C C . GLY A 1 95 ? 1.579 9.661 -5.696 1.00 85.88 95 GLY A C 1
ATOM 680 O O . GLY A 1 95 ? 0.358 9.565 -5.825 1.00 85.88 95 GLY A O 1
ATOM 681 N N . TYR A 1 96 ? 2.397 9.690 -6.745 1.00 86.38 96 TYR A N 1
ATOM 682 C CA . TYR A 1 96 ? 1.933 9.748 -8.128 1.00 86.38 96 TYR A CA 1
ATOM 683 C C . TYR A 1 96 ? 2.048 8.408 -8.856 1.00 86.38 96 TYR A C 1
ATOM 685 O O . TYR A 1 96 ? 3.063 7.718 -8.759 1.00 86.38 96 TYR A O 1
ATOM 693 N N . VAL A 1 97 ? 1.011 8.084 -9.633 1.00 85.81 97 VAL A N 1
ATOM 694 C CA . VAL A 1 97 ? 0.936 6.889 -10.485 1.00 85.81 97 VAL A CA 1
ATOM 695 C C . VAL A 1 97 ? 0.482 7.310 -11.858 1.00 85.81 97 VAL A C 1
ATOM 697 O O . VAL A 1 97 ? -0.640 7.804 -12.009 1.00 85.81 97 VAL A O 1
ATOM 700 N N . ALA A 1 98 ? 1.331 7.098 -12.851 1.00 77.00 98 ALA A N 1
ATOM 701 C CA . ALA A 1 98 ? 0.962 7.348 -14.232 1.00 77.00 98 ALA A CA 1
ATOM 702 C C . ALA A 1 98 ? 1.171 6.114 -15.082 1.00 77.00 98 ALA A C 1
ATOM 704 O O . ALA A 1 98 ? 2.295 5.639 -15.242 1.00 77.00 98 ALA A O 1
ATOM 705 N N . ASP A 1 99 ? 0.083 5.681 -15.701 1.00 69.69 99 ASP A N 1
ATOM 706 C CA .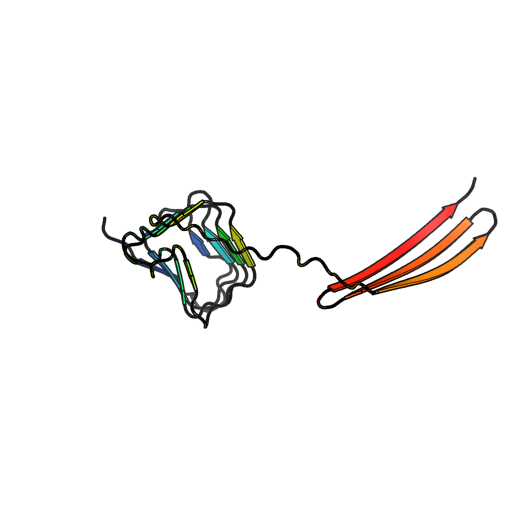 ASP A 1 99 ? 0.154 4.884 -16.906 1.00 69.69 99 ASP A CA 1
ATOM 707 C C . ASP A 1 99 ? 0.156 5.825 -18.120 1.00 69.69 99 ASP A C 1
ATOM 709 O O . ASP A 1 99 ? -0.738 6.660 -18.282 1.00 69.69 99 ASP A O 1
ATOM 713 N N . VAL A 1 100 ? 1.177 5.717 -18.973 1.00 60.06 100 VAL A N 1
ATOM 714 C CA . VAL A 1 100 ? 1.324 6.553 -20.179 1.00 60.06 100 VAL A CA 1
ATOM 715 C C . VAL A 1 100 ? 0.221 6.284 -21.209 1.00 60.06 100 VAL A C 1
ATOM 717 O O . VAL A 1 100 ? -0.043 7.157 -22.035 1.00 60.06 100 VAL A O 1
ATOM 720 N N . GLN A 1 101 ? -0.481 5.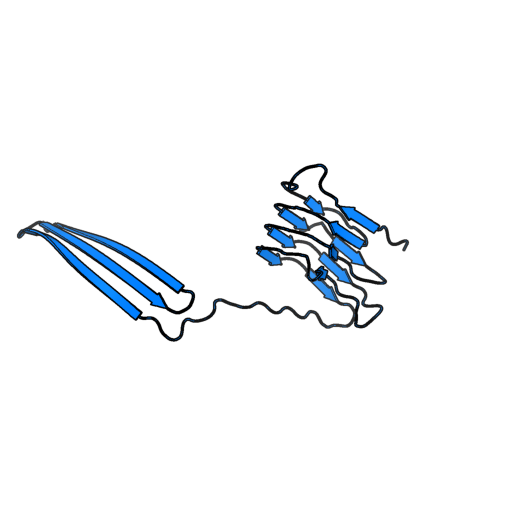145 -21.135 1.00 62.50 101 GLN A N 1
ATOM 721 C CA . GLN A 1 101 ? -1.669 4.894 -21.966 1.00 62.50 101 GLN A CA 1
ATOM 722 C C . GLN A 1 101 ? -2.936 5.603 -21.452 1.00 62.50 101 GLN A C 1
ATOM 724 O O . GLN A 1 101 ? -3.967 5.587 -22.124 1.00 62.50 101 GLN A O 1
ATOM 729 N N . GLY A 1 102 ? -2.853 6.305 -20.315 1.00 50.94 102 GLY A N 1
ATOM 730 C CA . GLY A 1 102 ? -3.895 7.207 -19.823 1.00 50.94 102 GLY A CA 1
ATOM 731 C C . GLY A 1 102 ? -4.932 6.567 -18.901 1.00 50.94 102 GLY A C 1
ATOM 732 O O . GLY A 1 102 ? -5.870 7.259 -18.501 1.00 50.94 102 GLY A O 1
ATOM 733 N N . GLU A 1 103 ? -4.780 5.296 -18.518 1.00 53.19 103 GLU A N 1
ATOM 734 C CA . GLU A 1 103 ? -5.709 4.622 -17.606 1.00 53.19 103 GLU A CA 1
ATOM 735 C C . GLU A 1 103 ? -5.102 4.465 -16.203 1.00 53.19 103 GLU A C 1
ATOM 737 O O . GLU A 1 103 ? -4.740 3.382 -15.753 1.00 53.19 103 GLU A O 1
ATOM 742 N N . THR A 1 104 ? -5.034 5.563 -15.444 1.00 54.72 104 THR A N 1
ATOM 743 C CA . THR A 1 104 ? -4.821 5.456 -13.994 1.00 54.72 104 THR A CA 1
ATOM 744 C C . THR A 1 104 ? -6.133 5.016 -13.335 1.00 54.72 104 THR A C 1
ATOM 746 O O . THR A 1 104 ? -6.938 5.842 -12.900 1.00 54.72 104 THR A O 1
ATOM 749 N N . ARG A 1 105 ? -6.386 3.704 -13.276 1.00 51.47 105 ARG A N 1
ATOM 750 C CA . ARG A 1 105 ? -7.582 3.146 -12.629 1.00 51.47 105 ARG A CA 1
ATOM 751 C C . ARG A 1 105 ? -7.270 2.684 -11.209 1.00 51.47 105 ARG A C 1
ATOM 753 O O . ARG A 1 105 ? -6.681 1.631 -11.000 1.00 51.47 105 ARG A O 1
ATOM 760 N N . PHE A 1 106 ? -7.730 3.449 -10.224 1.00 53.44 106 PHE A N 1
ATOM 761 C CA . PHE A 1 106 ? -7.774 2.999 -8.834 1.00 53.44 106 PHE A CA 1
ATOM 762 C C . PHE A 1 106 ? -9.176 2.500 -8.501 1.00 53.44 106 PHE A C 1
ATOM 764 O O . PHE A 1 106 ? -10.150 3.241 -8.621 1.00 53.44 106 PHE A O 1
ATOM 771 N N . THR A 1 107 ? -9.289 1.257 -8.044 1.00 53.47 107 THR A N 1
ATOM 772 C CA . THR A 1 107 ? -10.482 0.783 -7.337 1.00 53.47 107 THR A CA 1
ATOM 773 C C . THR A 1 107 ? -10.180 0.810 -5.847 1.00 53.47 107 THR A C 1
ATOM 775 O O . THR A 1 107 ? -9.591 -0.129 -5.319 1.00 53.47 107 THR A O 1
ATOM 778 N N . SER A 1 108 ? -10.544 1.895 -5.164 1.00 46.25 108 SER A N 1
ATOM 779 C CA . SER A 1 108 ? -10.652 1.862 -3.709 1.00 46.25 108 SER A CA 1
ATOM 780 C C . SER A 1 108 ? -12.047 1.363 -3.348 1.00 46.25 108 SER A C 1
ATOM 782 O O . SER A 1 108 ? -13.060 1.904 -3.791 1.00 46.25 108 SER A O 1
ATOM 784 N N . PHE A 1 109 ? -12.112 0.308 -2.545 1.00 53.09 109 PHE A N 1
ATOM 785 C CA . PHE A 1 109 ? -13.332 0.007 -1.814 1.00 53.09 109 PHE A CA 1
ATOM 786 C C . PHE A 1 109 ? -13.319 0.913 -0.580 1.00 53.09 109 PHE A C 1
ATOM 788 O O . PHE A 1 109 ? -12.436 0.802 0.267 1.00 53.09 109 PHE A O 1
ATOM 795 N N . GLY A 1 110 ? -14.232 1.886 -0.529 1.00 43.84 110 GLY A N 1
ATOM 796 C CA . GLY A 1 110 ? -14.442 2.701 0.669 1.00 43.84 110 GLY A CA 1
ATOM 797 C C . GLY A 1 110 ? -15.057 1.874 1.801 1.00 43.84 110 GLY A C 1
ATOM 798 O O . GLY A 1 110 ? -15.393 0.705 1.607 1.00 43.84 110 GLY A O 1
ATOM 799 N N . ALA A 1 111 ? -15.242 2.487 2.974 1.00 49.84 111 ALA A N 1
ATOM 800 C CA . ALA A 1 111 ? -16.011 1.869 4.051 1.00 49.84 111 ALA A CA 1
ATOM 801 C C . ALA A 1 111 ? -17.353 1.373 3.491 1.00 49.84 111 ALA A C 1
ATOM 803 O O . ALA A 1 111 ? -18.120 2.167 2.945 1.00 49.84 111 ALA A O 1
ATOM 804 N N . MET A 1 112 ? -17.609 0.065 3.571 1.00 53.81 112 MET A N 1
ATOM 805 C CA . MET A 1 112 ? -18.895 -0.496 3.174 1.00 53.81 112 MET A CA 1
ATOM 806 C C . MET A 1 112 ? -19.946 0.022 4.162 1.00 53.81 112 MET A C 1
ATOM 808 O O . MET A 1 112 ? -19.846 -0.291 5.350 1.00 53.81 112 MET A O 1
ATOM 812 N N . PRO A 1 113 ? -20.918 0.848 3.729 1.00 51.28 113 PRO A N 1
ATOM 813 C CA . PRO A 1 113 ? -21.985 1.271 4.615 1.00 51.28 113 PRO A CA 1
ATOM 814 C C . PRO A 1 113 ? -22.796 0.037 5.006 1.00 51.28 113 PRO A C 1
ATOM 816 O O . PRO A 1 113 ? -23.265 -0.714 4.151 1.00 51.28 113 PRO A O 1
ATOM 819 N N . VAL A 1 114 ? -22.932 -0.178 6.307 1.00 64.12 114 VAL A N 1
ATOM 820 C CA . VAL A 1 114 ? -23.736 -1.262 6.859 1.00 64.12 114 VAL A CA 1
ATOM 821 C C . VAL A 1 114 ? -25.215 -0.912 6.661 1.00 64.12 114 VAL A C 1
ATOM 823 O O . VAL A 1 114 ? -25.664 0.127 7.143 1.00 64.12 114 VAL A O 1
ATOM 826 N N . SER A 1 115 ? -25.960 -1.735 5.915 1.00 63.22 115 SER A N 1
ATOM 827 C CA . SER A 1 115 ? -27.381 -1.491 5.603 1.00 63.22 115 SER A CA 1
ATOM 828 C C . SER A 1 115 ? -28.332 -1.929 6.714 1.00 63.22 115 SER A C 1
ATOM 830 O O . SER A 1 115 ? -29.369 -1.299 6.903 1.00 63.22 115 SER A O 1
ATOM 832 N N . ASP A 1 116 ? -27.969 -2.984 7.447 1.00 69.25 116 ASP A N 1
ATOM 833 C CA . ASP A 1 116 ? -28.845 -3.677 8.391 1.00 69.25 116 ASP A CA 1
ATOM 834 C C . ASP A 1 116 ? -28.116 -3.906 9.718 1.00 69.25 116 ASP A C 1
ATOM 836 O O . ASP A 1 116 ? -27.543 -4.968 9.964 1.00 69.25 116 ASP A O 1
ATOM 840 N N . THR A 1 117 ? -28.113 -2.880 10.566 1.00 76.19 117 THR A N 1
ATOM 841 C CA . THR A 1 117 ? -27.526 -2.948 11.908 1.00 76.19 117 THR A CA 1
ATOM 842 C C . THR A 1 117 ? -28.596 -3.271 12.944 1.00 76.19 117 THR A C 1
ATOM 844 O O . THR A 1 117 ? -29.661 -2.651 12.967 1.00 76.19 117 THR A O 1
ATOM 847 N N . ALA A 1 118 ? -28.313 -4.229 13.823 1.00 82.69 118 ALA A N 1
ATOM 848 C CA . ALA A 1 118 ? -29.105 -4.499 15.014 1.00 82.69 118 ALA A CA 1
ATOM 849 C C . ALA A 1 118 ? -28.415 -3.897 16.245 1.00 82.69 118 ALA A C 1
ATOM 851 O O . ALA A 1 118 ? -27.283 -4.260 16.563 1.00 82.69 118 ALA A O 1
ATOM 852 N N . ASP A 1 119 ? -29.126 -3.018 16.955 1.00 87.00 119 ASP A N 1
ATOM 853 C CA . ASP A 1 119 ? -28.630 -2.353 18.162 1.00 87.00 119 ASP A CA 1
ATOM 854 C C . ASP A 1 119 ? -29.315 -2.906 19.421 1.00 87.00 119 ASP A C 1
ATOM 856 O O . ASP A 1 119 ? -30.544 -2.926 19.536 1.00 87.00 119 ASP A O 1
ATOM 860 N N . ILE A 1 120 ? -28.517 -3.336 20.397 1.00 88.00 120 ILE A N 1
ATOM 861 C CA . ILE A 1 120 ? -28.956 -3.868 21.690 1.00 88.00 120 ILE A CA 1
ATOM 862 C C . ILE A 1 120 ? -28.291 -3.052 22.794 1.00 88.00 120 ILE A C 1
ATOM 864 O O . ILE A 1 120 ? -27.070 -2.962 22.852 1.00 88.00 120 ILE A O 1
ATOM 868 N N . GLY A 1 121 ? -29.082 -2.495 23.712 1.00 90.19 121 GLY A N 1
ATOM 869 C CA . GLY A 1 121 ? -28.563 -1.710 24.832 1.00 90.19 121 GLY A CA 1
ATOM 870 C C . GLY A 1 121 ? -29.162 -2.124 26.171 1.00 90.19 121 GLY A C 1
ATOM 871 O O . GLY A 1 121 ? -30.378 -2.262 26.296 1.00 90.19 121 GLY A O 1
ATOM 872 N N . ALA A 1 122 ? -28.319 -2.265 27.193 1.00 90.31 122 ALA A N 1
ATOM 873 C CA . ALA A 1 122 ? -28.716 -2.546 28.570 1.00 90.31 122 ALA A CA 1
ATOM 874 C C . ALA A 1 122 ? -28.131 -1.495 29.520 1.00 90.31 122 ALA A C 1
ATOM 876 O O . ALA A 1 122 ? -26.959 -1.139 29.426 1.00 90.31 122 ALA A O 1
ATOM 877 N N . GLY A 1 123 ? -28.945 -0.988 30.448 1.00 91.06 123 GLY A N 1
ATOM 878 C CA . GLY A 1 123 ? -28.532 0.027 31.417 1.00 91.06 123 GLY A CA 1
ATOM 879 C C . GLY A 1 123 ? -28.946 -0.332 32.836 1.00 91.06 123 GLY A C 1
ATOM 880 O O . GLY A 1 123 ? -30.023 -0.885 33.050 1.00 91.06 123 GLY A O 1
ATOM 881 N N . VAL A 1 124 ? -28.098 0.005 33.805 1.00 92.44 124 VAL A N 1
ATOM 882 C CA . VAL A 1 124 ? -28.338 -0.222 35.231 1.00 92.44 124 VAL A CA 1
ATOM 883 C C . VAL A 1 124 ? -27.908 0.991 36.055 1.00 92.44 124 VAL A C 1
ATOM 885 O O . VAL A 1 124 ? -26.846 1.575 35.832 1.00 92.44 124 VAL A O 1
ATOM 888 N N . ALA A 1 125 ? -28.733 1.377 37.027 1.00 91.69 125 ALA A N 1
ATOM 889 C CA . ALA A 1 125 ? -28.335 2.305 38.079 1.00 91.69 125 ALA A CA 1
ATOM 890 C C . ALA A 1 125 ? -27.644 1.511 39.197 1.00 91.69 125 ALA A C 1
ATOM 892 O O . ALA A 1 125 ? -28.243 0.614 39.783 1.00 91.69 125 ALA A O 1
ATOM 893 N N . LEU A 1 126 ? -26.377 1.822 39.464 1.00 90.69 126 LEU A N 1
ATOM 894 C CA . LEU A 1 126 ? -25.567 1.181 40.505 1.00 90.69 126 LEU A CA 1
ATOM 895 C C . LEU A 1 126 ? -25.750 1.874 41.859 1.00 90.69 126 LEU A C 1
ATOM 897 O O . LEU A 1 126 ? -25.757 1.224 42.899 1.00 90.69 126 LEU A O 1
ATOM 901 N N . VAL A 1 127 ? -25.893 3.201 41.837 1.00 90.19 127 VAL A N 1
ATOM 902 C CA . VAL A 1 127 ? -26.160 4.037 43.013 1.00 90.19 127 VAL A CA 1
ATOM 903 C C . VAL A 1 127 ? -27.193 5.081 42.620 1.00 90.19 127 VAL A C 1
ATOM 905 O O . VAL A 1 127 ? -27.055 5.719 41.576 1.00 90.19 127 VAL A O 1
ATOM 908 N N . GLN A 1 128 ? -28.212 5.269 43.452 1.00 88.12 128 GLN A N 1
ATOM 909 C CA . GLN A 1 128 ? -29.273 6.244 43.225 1.00 88.12 128 GLN A CA 1
ATOM 910 C C . GLN A 1 128 ? -29.687 6.855 44.571 1.00 88.12 128 GLN A C 1
ATOM 912 O O . GLN A 1 128 ? -30.553 6.323 45.257 1.00 88.12 128 GLN A O 1
ATOM 917 N N . ASN A 1 129 ? -29.047 7.967 44.929 1.00 89.56 129 ASN A N 1
ATOM 918 C CA . ASN A 1 129 ? -29.356 8.793 46.097 1.00 89.56 129 ASN A CA 1
ATOM 919 C C . ASN A 1 129 ? -29.757 10.207 45.633 1.00 89.56 129 ASN A C 1
ATOM 921 O O . ASN A 1 129 ? -29.527 10.560 44.472 1.00 89.56 129 ASN A O 1
ATOM 925 N N . ASP A 1 130 ? -30.290 11.029 46.540 1.00 87.69 130 ASP A N 1
ATOM 926 C CA . ASP A 1 130 ? -30.749 12.397 46.232 1.00 87.69 130 ASP A CA 1
ATOM 927 C C . ASP A 1 130 ? -29.626 13.291 45.665 1.00 87.69 130 ASP A C 1
ATOM 929 O O . ASP A 1 130 ? -29.832 14.040 44.707 1.00 87.69 130 ASP A O 1
ATOM 933 N N . ASP A 1 131 ? -28.403 13.117 46.174 1.00 90.50 131 ASP A N 1
ATOM 934 C CA . ASP A 1 131 ? -27.247 13.952 45.816 1.00 90.50 131 ASP A CA 1
ATOM 935 C C . ASP A 1 131 ? -26.220 13.241 44.926 1.00 90.50 131 ASP A C 1
ATOM 937 O O . ASP A 1 131 ? -25.256 13.857 44.464 1.00 90.50 131 ASP A O 1
ATOM 941 N N . LEU A 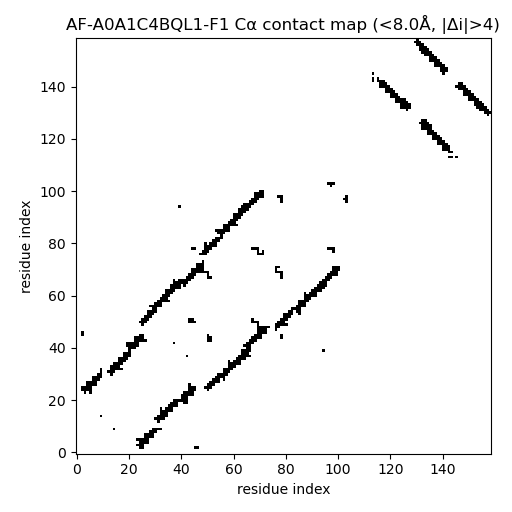1 132 ? -26.386 11.935 44.685 1.00 90.81 132 LEU A N 1
ATOM 942 C CA . LEU A 1 132 ? -25.416 11.117 43.959 1.00 90.81 132 LEU A CA 1
ATOM 943 C C . LEU A 1 132 ? -26.095 9.998 43.173 1.00 90.81 132 LEU A C 1
ATOM 945 O O . LEU A 1 132 ? -26.762 9.139 43.744 1.00 90.81 132 LEU A O 1
ATOM 949 N N . SER A 1 133 ? -25.831 9.939 41.871 1.00 92.88 133 SER A N 1
ATOM 950 C CA . SER A 1 133 ? -26.195 8.789 41.044 1.00 92.88 133 SER A CA 1
ATOM 951 C C . SER A 1 133 ? -25.006 8.273 40.247 1.00 92.88 133 SER A C 1
ATOM 953 O O . SER A 1 133 ? -24.222 9.051 39.700 1.00 92.88 133 SER A O 1
ATOM 955 N N . LEU A 1 134 ? -24.881 6.951 40.190 1.00 91.94 134 LEU A N 1
ATOM 956 C CA . LEU A 1 134 ? -23.939 6.231 39.347 1.00 91.94 134 LEU A CA 1
ATOM 957 C C . LEU A 1 134 ? -24.732 5.241 38.501 1.00 91.94 134 LEU A C 1
ATOM 959 O O . LEU A 1 134 ? -25.469 4.416 39.035 1.00 91.94 134 LEU A O 1
ATOM 963 N N . SER A 1 135 ? -24.557 5.301 37.188 1.00 94.69 135 SER A N 1
ATOM 964 C CA . SER A 1 135 ? -25.183 4.376 36.244 1.00 94.69 135 SER A CA 1
ATOM 965 C C . SER A 1 135 ? -24.162 3.836 35.257 1.00 94.69 135 SER A C 1
ATOM 967 O O . SER A 1 135 ? -23.182 4.509 34.932 1.00 94.69 135 SER A O 1
ATOM 969 N N . ALA A 1 136 ? -24.404 2.61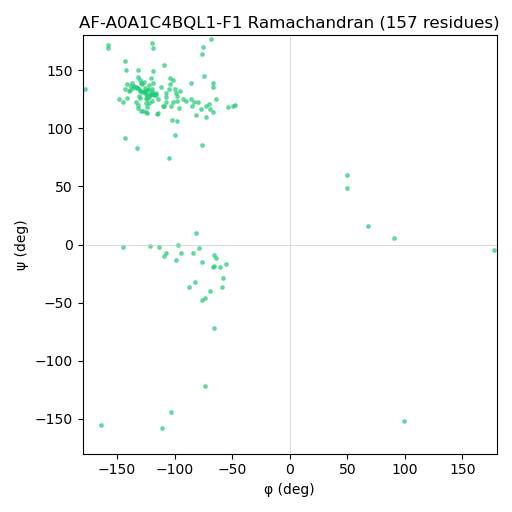5 34.803 1.00 92.94 136 ALA A N 1
ATOM 970 C CA . ALA A 1 136 ? -23.653 1.953 33.756 1.00 92.94 136 ALA A CA 1
ATOM 971 C C . ALA A 1 136 ? -24.597 1.614 32.604 1.00 92.94 136 ALA A C 1
ATOM 973 O O . ALA A 1 136 ? -25.752 1.245 32.826 1.00 92.94 136 ALA A O 1
ATOM 974 N N . ARG A 1 137 ? -24.111 1.726 31.374 1.00 94.88 137 ARG A N 1
ATOM 975 C CA . ARG A 1 137 ? -24.819 1.291 30.175 1.00 94.88 137 ARG A CA 1
ATOM 976 C C . ARG A 1 137 ? -23.853 0.577 29.243 1.00 94.88 137 ARG A C 1
ATOM 978 O O . ARG A 1 137 ? -22.718 1.013 29.077 1.00 94.88 137 ARG A O 1
ATOM 985 N N . TYR A 1 138 ? -24.323 -0.508 28.653 1.00 93.19 138 TYR A N 1
ATOM 986 C CA . TYR A 1 138 ? -23.640 -1.270 27.625 1.00 93.19 138 TYR A CA 1
ATOM 987 C C . TYR A 1 138 ? -24.486 -1.265 26.357 1.00 93.19 138 TYR A C 1
ATOM 989 O O . TYR A 1 138 ? -25.691 -1.503 26.435 1.00 93.19 138 TYR A O 1
ATOM 997 N N . ASP A 1 139 ? -23.852 -1.004 25.221 1.00 94.06 139 ASP A N 1
ATOM 998 C CA . ASP A 1 139 ? -24.451 -1.004 23.893 1.00 94.06 139 ASP A CA 1
ATOM 999 C C . ASP A 1 139 ? -23.651 -1.951 22.980 1.00 94.06 139 ASP A C 1
ATOM 1001 O O . ASP A 1 139 ? -22.420 -1.904 22.947 1.00 94.06 139 ASP A O 1
ATOM 1005 N N . LEU A 1 140 ? -24.357 -2.813 22.253 1.00 90.75 140 LEU A N 1
ATOM 1006 C CA . LEU A 1 140 ? -23.844 -3.736 21.244 1.00 90.75 140 LEU A CA 1
ATOM 1007 C C . LEU A 1 140 ? -24.548 -3.433 19.919 1.00 90.75 140 LEU A C 1
ATOM 1009 O O . LEU A 1 140 ? -25.775 -3.419 19.867 1.00 90.75 140 LEU A O 1
ATOM 1013 N N . SER A 1 141 ? -23.773 -3.223 18.863 1.00 90.31 141 SER A N 1
ATOM 1014 C CA . SER A 1 141 ? -24.247 -2.949 17.508 1.00 90.31 141 SER A CA 1
ATOM 1015 C C . SER A 1 141 ? -23.637 -3.990 16.573 1.00 90.31 141 SER A C 1
ATOM 1017 O O . SER A 1 141 ? -22.413 -4.107 16.516 1.00 90.31 141 SER A O 1
ATOM 1019 N N . THR A 1 142 ? -24.464 -4.798 15.911 1.00 85.38 142 THR A N 1
ATOM 1020 C CA . THR A 1 142 ? -24.008 -5.929 15.084 1.00 85.38 142 THR A CA 1
ATOM 1021 C C . THR A 1 142 ? -24.640 -5.902 13.702 1.00 85.38 142 THR A C 1
ATOM 1023 O O . THR A 1 142 ? -25.814 -5.557 13.545 1.00 85.38 142 THR A O 1
ATOM 1026 N N . ALA A 1 143 ? -23.855 -6.264 12.695 1.00 82.06 143 ALA A N 1
ATOM 1027 C CA . ALA A 1 143 ? -24.273 -6.404 11.314 1.00 82.06 143 ALA A CA 1
ATOM 1028 C C . ALA A 1 143 ? -23.320 -7.333 10.542 1.00 82.06 143 ALA A C 1
ATOM 1030 O O . ALA A 1 143 ? -22.231 -7.651 11.031 1.00 82.06 143 ALA A O 1
ATOM 1031 N N . PRO A 1 144 ? -23.664 -7.758 9.312 1.00 79.75 144 PRO A N 1
ATOM 1032 C CA . PRO A 1 144 ? -22.732 -8.512 8.483 1.00 79.75 144 PRO A CA 1
ATOM 1033 C C . PRO A 1 144 ? -21.398 -7.763 8.331 1.00 79.75 144 PRO A C 1
ATOM 1035 O O . PRO A 1 144 ? -21.357 -6.662 7.787 1.00 79.75 144 PRO A O 1
ATOM 1038 N N . HIS A 1 145 ? -20.311 -8.377 8.810 1.00 76.88 145 HIS A N 1
ATOM 1039 C CA . HIS A 1 145 ? -18.940 -7.839 8.791 1.00 76.88 145 HIS A CA 1
ATOM 1040 C C . HIS A 1 145 ? -18.676 -6.611 9.687 1.00 76.88 145 HIS A C 1
ATOM 1042 O O . HIS A 1 145 ? -17.644 -5.959 9.524 1.00 76.88 145 HIS A O 1
ATOM 1048 N N . PHE A 1 146 ? -19.553 -6.309 10.651 1.00 77.75 146 PHE A N 1
ATOM 1049 C CA . PHE A 1 146 ? -19.365 -5.210 11.600 1.00 77.75 146 PHE A CA 1
ATOM 1050 C C . PHE A 1 146 ? -19.917 -5.563 12.986 1.00 77.75 146 PHE A C 1
ATOM 1052 O O . PHE A 1 146 ? -21.109 -5.807 13.133 1.00 77.75 146 PHE A O 1
ATOM 1059 N N . ASP A 1 147 ? -19.062 -5.511 14.007 1.00 86.50 147 ASP A N 1
ATOM 1060 C CA . ASP A 1 147 ? -19.460 -5.616 15.411 1.00 86.50 147 ASP A CA 1
ATOM 1061 C C . ASP A 1 147 ? -18.825 -4.471 16.207 1.00 86.50 147 ASP A C 1
ATOM 1063 O O . ASP A 1 147 ? -17.604 -4.290 16.197 1.00 86.50 147 ASP A O 1
ATOM 1067 N N . ALA A 1 148 ? -19.644 -3.707 16.927 1.00 86.19 148 ALA A N 1
ATOM 1068 C CA . ALA A 1 148 ? -19.205 -2.617 17.788 1.00 86.19 148 ALA A CA 1
ATOM 1069 C C . ALA A 1 148 ? -19.800 -2.746 19.193 1.00 86.19 148 ALA A C 1
ATOM 1071 O O . ALA A 1 148 ? -20.973 -3.067 19.373 1.00 86.19 148 ALA A O 1
ATOM 1072 N N . GLN A 1 149 ? -18.975 -2.473 20.204 1.00 93.56 149 GLN A N 1
ATOM 1073 C CA . GLN A 1 149 ? -19.343 -2.554 21.616 1.00 93.56 149 GLN A CA 1
ATOM 1074 C C . GLN A 1 149 ? -18.947 -1.263 22.328 1.00 93.56 149 GLN A C 1
ATOM 1076 O O . GLN A 1 149 ? -17.816 -0.797 22.185 1.00 93.56 149 GLN A O 1
ATOM 1081 N N . ALA A 1 150 ? -19.851 -0.705 23.128 1.00 94.38 150 ALA A N 1
ATOM 1082 C CA . ALA A 1 150 ? -19.607 0.498 23.911 1.00 94.38 150 ALA A CA 1
ATOM 1083 C C . ALA A 1 150 ? -20.068 0.313 25.361 1.00 94.38 150 ALA A C 1
ATOM 1085 O O . ALA A 1 150 ? -21.167 -0.164 25.627 1.00 94.38 150 ALA A O 1
ATOM 1086 N N . ILE A 1 151 ? -19.228 0.726 26.312 1.00 92.62 151 ILE A N 1
ATOM 1087 C CA . ILE A 1 151 ? -19.566 0.795 27.739 1.00 92.62 151 ILE A CA 1
ATOM 1088 C C . ILE A 1 151 ? -19.501 2.262 28.155 1.00 92.62 151 ILE A C 1
ATOM 1090 O O . ILE A 1 151 ? -18.493 2.930 27.933 1.00 92.62 151 ILE A O 1
ATOM 1094 N N . SER A 1 152 ? -20.555 2.759 28.794 1.00 93.94 152 SER A N 1
ATOM 1095 C CA . SER A 1 152 ? -20.602 4.103 29.364 1.00 93.94 152 SER A CA 1
ATOM 1096 C C . SER A 1 152 ? -20.895 4.058 30.861 1.00 93.94 152 SER A C 1
ATOM 1098 O O . SER A 1 152 ? -21.746 3.307 31.337 1.00 93.94 152 SER A O 1
ATOM 1100 N N . LEU A 1 153 ? -20.166 4.882 31.613 1.00 95.06 153 LEU A N 1
ATOM 1101 C CA . LEU A 1 153 ? -20.368 5.102 33.040 1.00 95.06 153 LEU A CA 1
ATOM 1102 C C . LEU A 1 153 ? -20.729 6.564 33.252 1.00 95.06 153 LEU A C 1
ATOM 1104 O O . LEU A 1 153 ? -20.031 7.464 32.784 1.00 95.06 153 LEU A O 1
ATOM 1108 N N . ARG A 1 154 ? -21.813 6.809 33.981 1.00 94.44 154 ARG A N 1
ATOM 1109 C CA . ARG A 1 154 ? -22.280 8.158 34.282 1.00 94.44 154 ARG A CA 1
ATOM 1110 C C . ARG A 1 154 ? -22.391 8.346 35.782 1.00 94.44 154 ARG A C 1
ATOM 1112 O O . ARG A 1 154 ? -23.263 7.759 36.420 1.00 94.44 154 ARG A O 1
ATOM 1119 N N . LEU A 1 155 ? -21.532 9.216 36.305 1.00 94.31 155 LEU A N 1
ATOM 1120 C CA . LEU A 1 155 ? -21.592 9.751 37.658 1.00 94.31 155 LEU A CA 1
ATOM 1121 C C . LEU A 1 155 ? -22.238 11.140 37.615 1.00 94.31 155 LEU A C 1
ATOM 1123 O O . LEU A 1 155 ? -21.826 11.997 36.835 1.00 94.31 155 LEU A O 1
ATOM 1127 N N . ARG A 1 156 ? -23.233 11.384 38.461 1.00 94.12 156 ARG A N 1
ATOM 1128 C CA . ARG A 1 156 ? -23.845 12.702 38.645 1.00 94.12 156 ARG A CA 1
ATOM 1129 C C . ARG A 1 156 ? -23.911 13.011 40.131 1.00 94.12 156 ARG A C 1
ATOM 1131 O O . ARG A 1 156 ? -24.466 12.221 40.887 1.00 94.12 156 ARG A O 1
ATOM 1138 N N . LYS A 1 157 ? -23.388 14.178 40.508 1.00 90.69 157 LYS A N 1
ATOM 1139 C CA . LYS A 1 157 ? -23.476 14.747 41.852 1.00 90.69 157 LYS A CA 1
ATOM 1140 C C . LYS A 1 157 ? -24.183 16.096 41.783 1.00 90.69 157 LYS A C 1
ATOM 1142 O O . LYS A 1 157 ? -23.823 16.920 40.943 1.00 90.69 157 LYS A O 1
ATOM 1147 N N . THR A 1 158 ? -25.191 16.290 42.616 1.00 87.69 158 THR A N 1
ATOM 1148 C CA . THR A 1 158 ? -25.905 17.563 42.784 1.00 87.69 158 THR A CA 1
ATOM 1149 C C . THR A 1 158 ? -25.391 18.250 44.052 1.00 87.69 158 THR A C 1
ATOM 1151 O O . THR A 1 158 ? -25.025 17.564 45.005 1.00 87.69 158 THR A O 1
ATOM 1154 N N . PHE A 1 159 ? -25.252 19.579 44.007 1.00 82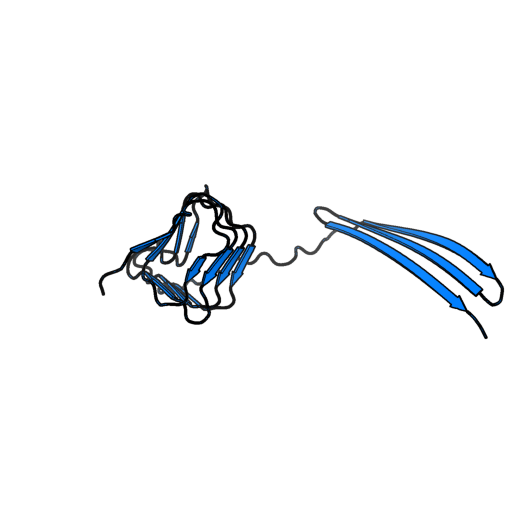.44 159 PHE A N 1
ATOM 1155 C CA . PHE A 1 159 ? -24.717 20.417 45.087 1.00 82.44 159 PHE A CA 1
ATOM 1156 C C . PHE A 1 159 ? -25.788 21.375 45.592 1.00 82.44 159 PHE A C 1
ATOM 1158 O O . PHE A 1 159 ? -26.590 21.825 44.739 1.00 82.44 159 PHE A O 1
#

Solvent-accessible surface area (backbone atoms only — not comparable to full-atom values): 8756 Å² total; per-residue (Å²): 130,87,78,50,76,45,77,49,66,51,94,86,53,63,30,80,62,44,77,40,60,49,80,44,29,26,40,36,38,38,41,43,30,42,28,40,35,31,34,71,67,7,28,29,36,15,78,69,34,46,5,30,37,34,47,53,17,46,31,43,36,39,37,35,40,13,39,34,27,8,49,33,69,44,99,84,33,31,41,62,43,74,40,97,68,37,48,64,77,37,82,46,80,75,44,49,69,43,35,67,77,69,69,71,79,79,86,78,84,68,86,78,81,80,89,65,73,50,78,49,76,52,74,48,78,80,40,83,51,96,48,40,35,32,34,42,34,41,38,40,39,40,37,93,98,43,79,49,77,47,79,47,76,48,78,48,75,64,131

Foldseek 3Di:
DDADEEEDDDPPDAAAEAEFQAEHEAYEYAEHHAEYEYAQNGEFEYAAAASYEYDLYEYAEYEYNHYFEYQPPDPHGASYYYDPNYDYNYYYYNYYYDYNVGDPDDDDDDPDPFPDKDKDKDKDWPDDDPFKTKMKMKMWIDGVVDTDIDIDIDIGGDD

Secondary structure (DSSP, 8-state):
----EEEE--SSS-BS-EEE-SEESEEEEEEEEEEEEE-TT-EEEESSS-SEEEEEEEEEEEEESSEEEE--SSTT--SEEE-TT-EEEEEEE-SEEEETTS------------S--EEEEEEEEEEE-SSEEEEEEEEEEEETTEEEEEEEEEEEE--

InterPro domains:
  IPR036709 Autotransporter beta-domain superfamily [G3DSA:2.40.128.130] (51-159)
  IPR036709 Autotransporter beta-domain superfamily [SSF103515] (97-159)

Organism: NCBI:txid1005667

Mean predicted aligned error: 13.77 Å

Radius of gyration: 25.09 Å; Cα contacts (8 Å, |Δi|>4): 382; chains: 1; bounding box: 50×36×71 Å